Protein AF-A0A392TML6-F1 (afdb_monomer_lite)

Secondary structure (DSSP, 8-state):
-GGG---PPPHHHHHHHHHHHS-GGGHHHHHHHHHHS-GGG--HHHHHHHHHHHHHHHHHHHHHHTT--------------------

Sequence (87 aa):
GLKVLKKSYTTYDHVQKIQRCLPLVWRPTVTAIEEAKDLKKMILEVLISNLISHEMVLNVDAAAQKKSKSVALQSTKTSPKALKANL

Foldseek 3Di:
DPPPPPDDDDPLNVLVVVVVPDDPVCVVVVVVCVVVDPSVPDDPVVVVVSVVVVVVVVVVVVVVVVPPPDDPDDDDDDDDDDDDDDD

pLDDT: mean 75.72, std 14.26, range [39.09, 91.06]

Structure (mmCIF, N/CA/C/O backbone):
data_AF-A0A392TML6-F1
#
_entry.id   AF-A0A392TML6-F1
#
loop_
_atom_site.group_PDB
_atom_site.id
_atom_site.type_symbol
_atom_site.label_atom_id
_atom_site.label_alt_id
_atom_site.label_comp_id
_atom_site.label_asym_id
_atom_site.label_entity_id
_atom_site.label_seq_id
_atom_site.pdbx_PDB_ins_code
_atom_site.Cartn_x
_atom_site.Cartn_y
_atom_site.Cartn_z
_atom_site.occupancy
_atom_site.B_iso_or_equiv
_atom_site.auth_seq_id
_atom_site.auth_comp_id
_atom_site.auth_asym_id
_atom_site.auth_atom_id
_atom_site.pdbx_PDB_model_num
ATOM 1 N N . GLY A 1 1 ? -27.909 16.408 4.461 1.00 46.19 1 GLY A N 1
ATOM 2 C CA . GLY A 1 1 ? -26.686 16.828 5.181 1.00 46.19 1 GLY A CA 1
ATOM 3 C C . GLY A 1 1 ? -26.056 15.631 5.869 1.00 46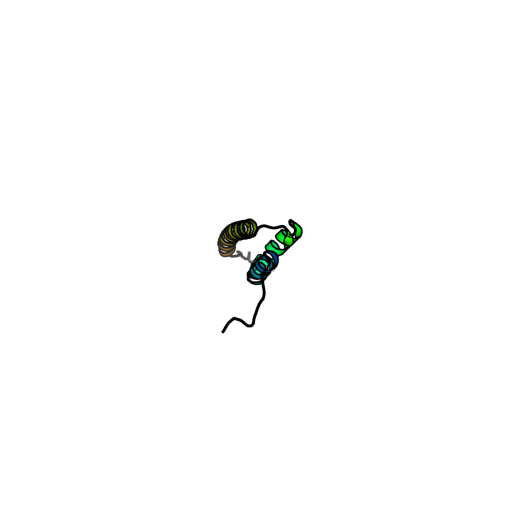.19 1 GLY A C 1
ATOM 4 O O . GLY A 1 1 ? -26.800 14.816 6.395 1.00 46.19 1 GLY A O 1
ATOM 5 N N . LEU A 1 2 ? -24.723 15.519 5.851 1.00 55.25 2 LEU A N 1
ATOM 6 C CA . LEU A 1 2 ? -23.869 14.371 6.241 1.00 55.25 2 LEU A CA 1
ATOM 7 C C . LEU A 1 2 ? -24.041 13.780 7.670 1.00 55.25 2 LEU A C 1
ATOM 9 O O . LEU A 1 2 ? -23.231 12.963 8.097 1.00 55.25 2 LEU A O 1
ATOM 13 N N . LYS A 1 3 ? -25.104 14.121 8.409 1.00 54.75 3 LYS A N 1
ATOM 14 C CA . LYS A 1 3 ? -25.381 13.632 9.773 1.00 54.75 3 LYS A CA 1
ATOM 15 C C . LYS A 1 3 ? -25.789 12.147 9.849 1.00 54.75 3 LYS A C 1
ATOM 17 O O . LYS A 1 3 ? -25.838 11.601 10.944 1.00 54.75 3 LYS A O 1
ATOM 22 N N . VAL A 1 4 ? -26.060 11.490 8.715 1.00 61.53 4 VAL A N 1
ATOM 23 C CA . VAL A 1 4 ? -26.587 10.108 8.645 1.00 61.53 4 VAL A CA 1
ATOM 24 C C . VAL A 1 4 ? -25.534 9.031 8.926 1.00 61.53 4 VAL A C 1
ATOM 26 O O . VAL A 1 4 ? -25.888 7.940 9.357 1.00 61.53 4 VAL A O 1
ATOM 29 N N . LEU A 1 5 ? -24.242 9.297 8.712 1.00 69.88 5 LEU A N 1
ATOM 30 C CA . LEU A 1 5 ? -23.273 8.198 8.671 1.00 69.88 5 LEU A CA 1
ATOM 31 C C . LEU A 1 5 ? -22.718 7.763 10.027 1.00 69.88 5 LEU A C 1
ATOM 33 O O . LEU A 1 5 ? -22.304 6.617 10.087 1.00 69.88 5 LEU A O 1
ATOM 37 N N . LYS A 1 6 ? -22.698 8.620 11.066 1.00 67.38 6 LYS A N 1
ATOM 38 C CA . LYS A 1 6 ? -22.262 8.348 12.466 1.00 67.38 6 LYS A CA 1
ATOM 39 C C . LYS A 1 6 ? -21.167 7.264 12.653 1.00 67.38 6 LYS A C 1
ATOM 41 O O . LYS A 1 6 ? -21.157 6.558 13.655 1.00 67.38 6 LYS A O 1
ATOM 46 N N . LYS A 1 7 ? -20.243 7.126 11.697 1.00 73.38 7 LYS A N 1
ATOM 47 C CA . LYS A 1 7 ? -19.199 6.098 11.664 1.00 73.38 7 LYS A CA 1
ATOM 48 C C . LYS A 1 7 ? -17.891 6.750 12.068 1.00 73.38 7 LYS A C 1
ATOM 50 O O . LYS A 1 7 ? -17.382 7.608 11.349 1.00 73.38 7 LYS A O 1
ATOM 55 N N . SER A 1 8 ? -17.374 6.352 13.219 1.00 78.00 8 SER A N 1
ATOM 56 C CA . SER A 1 8 ? -15.977 6.564 13.572 1.00 78.00 8 SER A CA 1
ATOM 57 C C . SER A 1 8 ? -15.122 5.575 12.781 1.00 78.00 8 SER A C 1
ATOM 59 O O . SER A 1 8 ? -15.453 4.394 12.697 1.00 78.00 8 SER A O 1
ATOM 61 N N . TYR A 1 9 ? -14.045 6.067 12.174 1.00 82.81 9 TYR A N 1
ATOM 62 C CA . TYR A 1 9 ? -13.048 5.232 11.511 1.00 82.81 9 TYR A CA 1
ATOM 63 C C . TYR A 1 9 ? -11.890 4.993 12.469 1.00 82.81 9 TYR A C 1
ATOM 65 O O . TYR A 1 9 ? -11.424 5.915 13.138 1.00 82.81 9 TYR A O 1
ATOM 73 N N . THR A 1 10 ? -11.443 3.747 12.545 1.00 87.31 10 THR A N 1
ATOM 74 C CA . THR A 1 10 ? -10.244 3.374 13.292 1.00 87.31 10 THR A CA 1
ATOM 75 C C . THR A 1 10 ? -9.000 3.557 12.423 1.00 87.31 10 THR A C 1
ATOM 77 O O . THR A 1 10 ? -9.082 3.606 11.194 1.00 87.31 10 THR A O 1
ATOM 80 N N . THR A 1 11 ? -7.815 3.599 13.034 1.00 85.62 11 THR A N 1
ATOM 81 C CA . THR A 1 11 ? -6.540 3.607 12.293 1.00 85.62 11 THR A CA 1
ATOM 82 C C . THR A 1 11 ? -6.449 2.434 11.318 1.00 85.62 11 THR A C 1
ATOM 84 O O . THR A 1 11 ? -6.012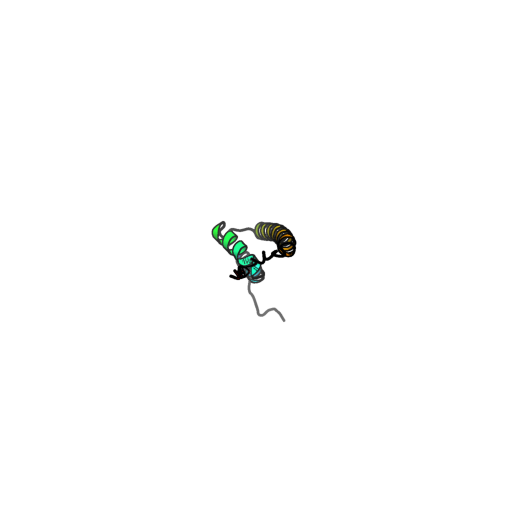 2.603 10.183 1.00 85.62 11 THR A O 1
ATOM 87 N N . TYR A 1 12 ? -6.941 1.263 11.724 1.00 85.12 12 TYR A N 1
ATOM 88 C CA . TYR A 1 12 ? -6.997 0.083 10.869 1.00 85.12 12 TYR A CA 1
ATOM 89 C C . TYR A 1 12 ? -7.894 0.289 9.639 1.00 85.12 12 TYR A C 1
ATOM 91 O O . TYR A 1 12 ? -7.508 -0.083 8.531 1.00 85.12 12 TYR A O 1
ATOM 99 N N . ASP A 1 13 ? -9.049 0.947 9.790 1.00 87.69 13 ASP A N 1
ATOM 100 C CA . ASP A 1 13 ? -9.922 1.259 8.651 1.00 87.69 13 ASP A CA 1
ATOM 101 C C . ASP A 1 13 ? -9.232 2.182 7.643 1.00 87.69 13 ASP A C 1
ATOM 103 O O . ASP A 1 13 ? -9.379 2.006 6.431 1.00 87.69 13 ASP A O 1
ATOM 107 N N . HIS A 1 14 ? -8.450 3.147 8.133 1.00 87.00 14 HIS A N 1
ATOM 108 C CA . HIS A 1 14 ? -7.654 4.028 7.283 1.00 87.00 14 HIS A CA 1
ATOM 109 C C . HIS A 1 14 ? -6.556 3.264 6.538 1.00 87.00 14 HIS A C 1
ATOM 111 O O . HIS A 1 14 ? -6.436 3.420 5.322 1.00 87.00 14 HIS A O 1
ATOM 117 N N . VAL A 1 15 ? -5.815 2.394 7.230 1.00 86.38 15 VAL A N 1
ATOM 118 C CA . VAL A 1 15 ? -4.788 1.524 6.630 1.00 86.38 15 VAL A CA 1
ATOM 119 C C . VAL A 1 15 ? -5.391 0.648 5.531 1.00 86.38 15 VAL A C 1
ATOM 121 O O . VAL A 1 15 ? -4.907 0.647 4.398 1.00 86.38 15 VAL A O 1
ATOM 124 N N . GLN A 1 16 ? -6.506 -0.025 5.822 1.00 86.81 16 GLN A N 1
ATOM 125 C CA . GLN A 1 16 ? -7.186 -0.889 4.859 1.00 86.81 16 GLN A CA 1
ATOM 126 C C . GLN A 1 16 ? -7.717 -0.093 3.657 1.00 86.81 16 GLN A C 1
ATOM 128 O O . GLN A 1 16 ? -7.674 -0.565 2.520 1.00 86.81 16 GLN A O 1
ATOM 133 N N . LYS A 1 17 ? -8.216 1.128 3.882 1.00 89.12 17 LYS A N 1
ATOM 134 C CA . LYS A 1 17 ? -8.680 2.000 2.800 1.00 89.12 17 LYS A CA 1
ATOM 135 C C . LYS A 1 17 ? -7.531 2.419 1.883 1.00 89.12 17 LYS A C 1
ATOM 137 O O . LYS A 1 17 ? -7.710 2.383 0.673 1.00 89.12 17 LYS A O 1
ATOM 142 N N . ILE A 1 18 ? -6.366 2.758 2.436 1.00 88.88 18 ILE A N 1
ATOM 143 C CA . ILE A 1 18 ? -5.175 3.115 1.650 1.00 88.88 18 ILE A CA 1
ATOM 144 C C . ILE A 1 18 ? -4.726 1.933 0.795 1.00 88.88 18 ILE A C 1
ATOM 146 O O . ILE A 1 18 ? -4.558 2.090 -0.410 1.00 88.88 18 ILE A O 1
ATOM 150 N N . GLN A 1 19 ? -4.612 0.742 1.385 1.00 85.25 19 GLN A N 1
ATOM 151 C CA . GLN A 1 19 ? -4.198 -0.452 0.647 1.00 85.25 19 GLN A CA 1
ATOM 152 C C . GLN A 1 19 ? -5.143 -0.797 -0.507 1.00 85.25 19 GLN A C 1
ATOM 154 O O . GLN A 1 19 ? -4.691 -1.141 -1.595 1.00 85.25 19 GLN A O 1
ATOM 159 N N . ARG A 1 20 ? -6.459 -0.649 -0.304 1.00 87.94 20 ARG A N 1
ATOM 160 C CA . ARG A 1 20 ? -7.463 -0.869 -1.360 1.00 87.94 20 ARG A CA 1
ATOM 161 C C . ARG A 1 20 ? -7.377 0.140 -2.505 1.00 87.94 20 ARG A C 1
ATOM 163 O O . ARG A 1 20 ? -7.827 -0.174 -3.602 1.00 87.94 20 ARG A O 1
ATOM 170 N N . CYS A 1 21 ? -6.842 1.332 -2.253 1.00 90.50 21 CYS A N 1
ATOM 171 C CA . CYS A 1 21 ? -6.671 2.372 -3.264 1.00 90.50 21 CYS A CA 1
ATOM 172 C C . CYS A 1 21 ? -5.356 2.242 -4.051 1.00 90.50 21 CYS A C 1
ATOM 174 O O . CYS A 1 21 ? -5.177 2.971 -5.026 1.00 90.50 21 CYS A O 1
ATOM 176 N N . LEU A 1 22 ? -4.437 1.352 -3.651 1.00 90.00 22 LEU A N 1
ATOM 177 C CA . LEU A 1 22 ? -3.163 1.174 -4.348 1.00 90.00 22 LEU A CA 1
ATOM 178 C C . LEU A 1 22 ? -3.350 0.439 -5.692 1.00 90.00 22 LEU A C 1
ATOM 180 O O . LEU A 1 22 ? -4.176 -0.475 -5.793 1.00 90.00 22 LEU A O 1
ATOM 184 N N . PRO A 1 23 ? -2.571 0.791 -6.734 1.00 88.00 23 PRO A N 1
ATOM 185 C CA . PRO A 1 23 ? -2.619 0.103 -8.022 1.00 88.00 23 PRO A CA 1
ATOM 186 C C . PRO A 1 23 ? -2.223 -1.378 -7.934 1.00 88.00 23 PRO A C 1
ATOM 188 O O . PRO A 1 23 ? -1.458 -1.786 -7.064 1.00 88.00 23 PRO A O 1
ATOM 191 N N . LEU A 1 24 ? -2.655 -2.182 -8.913 1.00 87.31 24 LEU A N 1
ATOM 192 C CA . LEU A 1 24 ? -2.397 -3.630 -8.966 1.00 87.31 24 LEU A CA 1
ATOM 193 C C . LEU A 1 24 ? -0.905 -4.002 -8.860 1.00 87.31 24 LEU A C 1
ATOM 195 O O . LEU A 1 24 ? -0.568 -5.010 -8.246 1.00 87.31 24 LEU A O 1
ATOM 199 N N . VAL A 1 25 ? -0.016 -3.174 -9.415 1.00 85.69 25 VAL A N 1
ATOM 200 C CA . VAL A 1 25 ? 1.441 -3.401 -9.387 1.00 85.69 25 VAL A CA 1
ATOM 201 C C . VAL A 1 25 ? 2.035 -3.365 -7.974 1.00 85.69 25 VAL A C 1
ATOM 203 O O . VAL A 1 25 ? 3.127 -3.874 -7.763 1.00 85.69 25 VAL A O 1
ATOM 206 N N . TRP A 1 26 ? 1.306 -2.817 -6.997 1.00 88.50 26 TRP A N 1
ATOM 207 C CA . TRP A 1 26 ? 1.715 -2.744 -5.593 1.00 88.50 26 TRP A CA 1
ATOM 208 C C . TRP A 1 26 ? 1.282 -3.958 -4.770 1.00 88.50 26 TRP A C 1
ATOM 210 O O . TRP A 1 26 ? 1.641 -4.051 -3.597 1.00 88.50 26 TRP A O 1
ATOM 220 N N . ARG A 1 27 ? 0.514 -4.898 -5.345 1.00 86.88 27 ARG A N 1
ATOM 221 C CA . ARG A 1 27 ? 0.034 -6.080 -4.610 1.00 86.88 27 ARG A CA 1
ATOM 222 C C . ARG A 1 27 ? 1.153 -6.894 -3.953 1.00 86.88 27 ARG A C 1
ATOM 224 O O . ARG A 1 27 ? 0.984 -7.191 -2.776 1.00 86.88 27 ARG A O 1
ATOM 231 N N . PRO A 1 28 ? 2.281 -7.204 -4.625 1.00 86.94 28 PRO A N 1
ATOM 232 C CA . PRO A 1 28 ? 3.364 -7.956 -3.989 1.00 86.94 28 PRO A CA 1
ATOM 233 C C . PRO A 1 28 ? 3.901 -7.259 -2.733 1.00 86.94 28 PRO A C 1
ATOM 235 O O . PRO A 1 28 ? 4.174 -7.900 -1.725 1.00 86.94 28 PRO A O 1
ATOM 238 N N . THR A 1 29 ? 3.984 -5.931 -2.764 1.00 84.56 29 THR A N 1
ATOM 239 C CA . THR A 1 29 ? 4.462 -5.103 -1.653 1.00 84.56 29 THR A CA 1
ATOM 240 C C . THR A 1 29 ? 3.461 -5.051 -0.511 1.00 84.56 29 THR A C 1
ATOM 242 O O . THR A 1 29 ? 3.853 -5.146 0.646 1.00 84.56 29 THR A O 1
ATOM 245 N N . VAL A 1 30 ? 2.167 -4.919 -0.819 1.00 84.94 30 VAL A N 1
ATOM 246 C CA . VAL A 1 30 ? 1.105 -4.970 0.195 1.00 84.94 30 VAL A CA 1
ATOM 247 C C . VAL A 1 30 ? 1.119 -6.326 0.900 1.00 84.94 30 VAL A C 1
ATOM 249 O O . VAL A 1 30 ? 1.121 -6.353 2.127 1.00 84.94 30 VAL A O 1
ATOM 252 N N . THR A 1 31 ? 1.237 -7.426 0.150 1.00 86.50 31 THR A N 1
ATOM 253 C CA . THR A 1 31 ? 1.357 -8.780 0.710 1.00 86.50 31 THR A CA 1
ATOM 254 C C . THR A 1 31 ? 2.606 -8.927 1.577 1.00 86.50 31 THR A C 1
ATOM 256 O O . THR A 1 31 ? 2.504 -9.386 2.708 1.00 86.50 31 THR A O 1
ATOM 259 N N . ALA A 1 32 ? 3.769 -8.454 1.122 1.00 86.12 32 ALA A N 1
ATOM 260 C CA . ALA A 1 32 ? 4.991 -8.500 1.925 1.00 86.12 32 ALA A CA 1
ATOM 261 C C . ALA A 1 32 ? 4.879 -7.675 3.223 1.00 86.12 32 ALA A C 1
ATOM 263 O O . ALA A 1 32 ? 5.402 -8.072 4.262 1.00 86.12 32 ALA A O 1
ATOM 264 N N . ILE A 1 33 ? 4.188 -6.529 3.190 1.00 83.56 33 ILE A N 1
ATOM 265 C CA . ILE A 1 33 ? 3.929 -5.712 4.386 1.00 83.56 33 ILE A CA 1
ATOM 266 C C . ILE A 1 33 ? 3.006 -6.455 5.360 1.00 83.56 33 ILE A C 1
ATOM 268 O O . ILE A 1 33 ? 3.272 -6.435 6.561 1.00 83.56 33 ILE A O 1
ATOM 272 N N . GLU A 1 34 ? 1.956 -7.104 4.852 1.00 82.75 34 GLU A N 1
ATOM 273 C CA . GLU A 1 34 ? 1.023 -7.927 5.634 1.00 82.75 34 GLU A CA 1
ATOM 274 C C . GLU A 1 34 ? 1.701 -9.143 6.275 1.00 82.75 34 GLU A C 1
ATOM 276 O O . GLU A 1 34 ? 1.418 -9.465 7.428 1.00 82.75 34 GLU A O 1
ATOM 281 N N . GLU A 1 35 ? 2.617 -9.794 5.556 1.00 83.00 35 GLU A N 1
ATOM 282 C CA . GLU A 1 35 ? 3.393 -10.934 6.053 1.00 83.00 35 GLU A CA 1
ATOM 283 C C . GLU A 1 35 ? 4.442 -10.513 7.090 1.00 83.00 35 GLU A C 1
ATOM 285 O O . GLU A 1 35 ? 4.638 -11.196 8.096 1.00 83.00 35 GLU A O 1
ATOM 290 N N . ALA A 1 36 ? 5.120 -9.381 6.873 1.00 81.50 36 ALA A N 1
ATOM 291 C CA . ALA A 1 36 ? 6.202 -8.926 7.741 1.00 81.50 36 ALA A CA 1
ATOM 292 C C . ALA A 1 36 ? 5.710 -8.258 9.033 1.00 81.50 36 ALA A C 1
ATOM 294 O O . ALA A 1 36 ? 6.421 -8.268 10.044 1.00 81.50 36 ALA A O 1
ATOM 295 N N . LYS A 1 37 ? 4.539 -7.607 9.010 1.00 79.00 37 LYS A N 1
ATOM 296 C CA . LYS A 1 37 ? 4.014 -6.847 10.150 1.00 79.00 37 LYS A CA 1
ATOM 297 C C . LYS A 1 37 ? 2.501 -6.974 10.267 1.00 79.00 37 LYS A C 1
ATOM 299 O O . LYS A 1 37 ? 1.758 -6.840 9.304 1.00 79.00 37 LYS A O 1
ATOM 304 N N . ASP A 1 38 ? 2.039 -7.092 11.508 1.00 77.56 38 ASP A N 1
ATOM 305 C CA . ASP A 1 38 ? 0.615 -7.032 11.825 1.00 77.56 38 ASP A CA 1
ATOM 306 C C . ASP A 1 38 ? 0.062 -5.621 11.542 1.00 77.56 38 ASP A C 1
ATOM 308 O O . ASP A 1 38 ? 0.369 -4.655 12.252 1.00 77.56 38 ASP A O 1
ATOM 312 N N . LEU A 1 39 ? -0.772 -5.504 10.502 1.00 74.75 39 LEU A N 1
ATOM 313 C CA . LEU A 1 39 ? -1.386 -4.247 10.056 1.00 74.75 39 LEU A CA 1
ATOM 314 C C . LEU A 1 39 ? -2.148 -3.517 11.163 1.00 74.75 39 LEU A C 1
ATOM 316 O O . LEU A 1 39 ? -2.227 -2.290 11.154 1.00 74.75 39 LEU A O 1
ATOM 320 N N . LYS A 1 40 ? -2.707 -4.253 12.130 1.00 73.12 40 LYS A N 1
ATOM 321 C CA . LYS A 1 40 ? -3.468 -3.665 13.243 1.00 73.12 40 LYS A CA 1
ATOM 322 C C . LYS A 1 40 ? -2.585 -2.904 14.228 1.00 73.12 40 LYS A C 1
ATOM 324 O O . LYS A 1 40 ? -3.094 -2.083 14.985 1.00 73.12 40 LYS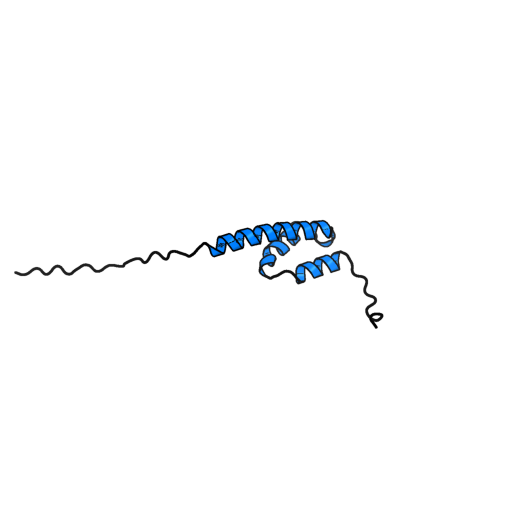 A O 1
ATOM 329 N N . LYS A 1 41 ? -1.279 -3.177 14.223 1.00 78.81 41 LYS A N 1
ATOM 330 C CA . LYS A 1 41 ? -0.285 -2.574 15.122 1.00 78.81 41 LYS A CA 1
ATOM 331 C C . LYS A 1 41 ? 0.593 -1.539 14.418 1.00 78.81 41 LYS A C 1
ATOM 333 O O . LYS A 1 41 ? 1.434 -0.917 15.062 1.00 78.81 41 LYS A O 1
ATOM 338 N N . MET A 1 42 ? 0.429 -1.361 13.107 1.00 81.50 42 MET A N 1
ATOM 339 C CA . MET A 1 42 ? 1.230 -0.429 12.323 1.00 81.50 42 MET A CA 1
ATOM 340 C C . MET A 1 42 ? 0.717 1.010 12.469 1.00 81.50 42 MET A C 1
ATOM 342 O O . MET A 1 42 ? -0.473 1.288 12.331 1.00 81.50 42 MET A O 1
ATOM 346 N N . ILE A 1 43 ? 1.645 1.938 12.706 1.00 86.62 43 ILE A N 1
ATOM 347 C CA . ILE A 1 43 ? 1.375 3.379 12.719 1.00 86.62 43 ILE A CA 1
ATOM 348 C C . ILE A 1 43 ? 1.237 3.875 11.276 1.00 86.62 43 ILE A C 1
ATOM 350 O O . ILE A 1 43 ? 2.019 3.500 10.400 1.00 86.62 43 ILE A O 1
ATOM 354 N N . LEU A 1 44 ? 0.264 4.753 11.037 1.00 86.06 44 LEU A N 1
ATOM 355 C CA . LEU A 1 44 ? -0.050 5.276 9.707 1.00 86.06 44 LEU A CA 1
ATOM 356 C C . LEU A 1 44 ? 1.143 5.979 9.036 1.00 86.06 44 LEU A C 1
ATOM 358 O O . LEU A 1 44 ? 1.382 5.778 7.850 1.00 86.06 44 LEU A O 1
ATOM 362 N N . GLU A 1 45 ? 1.925 6.752 9.791 1.00 86.88 45 GLU A N 1
ATOM 363 C CA . GLU A 1 45 ? 3.120 7.438 9.275 1.00 86.88 45 GLU A CA 1
ATOM 364 C C . GLU A 1 45 ? 4.184 6.464 8.756 1.00 86.88 45 GLU A C 1
ATOM 366 O O . GLU A 1 45 ? 4.815 6.717 7.728 1.00 86.88 45 GLU A O 1
ATOM 371 N N . VAL A 1 46 ? 4.344 5.318 9.425 1.00 87.44 46 VAL A N 1
ATOM 372 C CA . VAL A 1 46 ? 5.283 4.269 9.005 1.00 87.44 46 VAL A CA 1
ATOM 373 C C . VAL A 1 46 ? 4.804 3.623 7.708 1.00 87.44 46 VAL A C 1
ATOM 375 O O . VAL A 1 46 ? 5.608 3.394 6.808 1.00 87.44 46 VAL A O 1
ATOM 378 N N . LEU A 1 47 ? 3.496 3.375 7.578 1.00 87.69 47 LEU A N 1
ATOM 379 C CA . LEU A 1 47 ? 2.919 2.862 6.336 1.00 87.69 47 LEU A CA 1
ATOM 380 C C . LEU A 1 47 ? 3.173 3.826 5.172 1.00 87.69 47 LEU A C 1
ATOM 382 O O . LEU A 1 47 ? 3.644 3.400 4.123 1.00 87.69 47 LEU A O 1
ATOM 386 N N . ILE A 1 48 ? 2.889 5.116 5.362 1.00 88.62 48 ILE A N 1
ATOM 387 C CA . ILE A 1 48 ? 3.084 6.138 4.326 1.00 88.62 48 ILE A CA 1
ATOM 388 C C . ILE A 1 48 ? 4.559 6.221 3.928 1.00 88.62 48 ILE A C 1
ATOM 390 O O . ILE A 1 48 ? 4.868 6.201 2.739 1.00 88.62 48 ILE A O 1
ATOM 394 N N . SER A 1 49 ? 5.466 6.237 4.908 1.00 91.06 49 SER A N 1
ATOM 395 C CA . SER A 1 49 ? 6.912 6.252 4.659 1.00 91.06 49 SER A CA 1
ATOM 396 C C . SER A 1 49 ? 7.353 5.052 3.814 1.00 91.06 49 SER A C 1
ATOM 398 O O . SER A 1 49 ? 8.026 5.230 2.801 1.00 91.06 49 SER A O 1
ATOM 400 N N . ASN A 1 50 ? 6.901 3.842 4.165 1.00 89.06 50 ASN A N 1
ATOM 401 C CA . ASN A 1 50 ? 7.201 2.630 3.400 1.00 89.06 50 ASN A CA 1
ATOM 402 C C . ASN A 1 50 ? 6.664 2.696 1.964 1.00 89.06 50 ASN A C 1
ATOM 404 O O . ASN A 1 50 ? 7.349 2.273 1.031 1.00 89.06 50 ASN A O 1
ATOM 408 N N . LEU A 1 51 ? 5.447 3.218 1.780 1.00 89.62 51 LEU A N 1
ATOM 409 C CA . LEU A 1 51 ? 4.846 3.352 0.456 1.00 89.62 51 LEU A CA 1
ATOM 410 C C . LEU A 1 51 ? 5.644 4.328 -0.416 1.00 89.62 51 LEU A C 1
ATOM 412 O O . LEU A 1 51 ? 5.968 3.985 -1.548 1.00 89.62 51 LEU A O 1
ATOM 416 N N . ILE A 1 52 ? 6.038 5.486 0.117 1.00 90.25 52 ILE A N 1
ATOM 417 C CA . ILE A 1 52 ? 6.856 6.469 -0.613 1.00 90.25 52 ILE A CA 1
ATOM 418 C C . ILE A 1 52 ? 8.202 5.860 -1.027 1.00 90.25 52 ILE A C 1
ATOM 420 O O . ILE A 1 52 ? 8.618 5.997 -2.178 1.00 90.25 52 ILE A O 1
ATOM 424 N N . SER A 1 53 ? 8.879 5.144 -0.120 1.00 90.31 53 SER A N 1
ATOM 425 C CA . SER A 1 53 ? 10.141 4.469 -0.452 1.00 90.31 53 SER A CA 1
ATOM 426 C C . SER A 1 53 ? 9.964 3.446 -1.577 1.00 90.31 53 SER A C 1
ATOM 428 O O . SER A 1 53 ? 10.790 3.379 -2.485 1.00 90.31 53 SER A O 1
ATOM 430 N N . HIS A 1 54 ? 8.873 2.681 -1.555 1.00 88.88 54 HIS A N 1
ATOM 431 C CA . HIS A 1 54 ? 8.579 1.709 -2.603 1.00 88.88 54 HIS A CA 1
ATOM 432 C C . HIS A 1 54 ? 8.232 2.369 -3.948 1.00 88.88 54 HIS A C 1
ATOM 434 O O . HIS A 1 54 ? 8.633 1.868 -4.996 1.00 88.88 54 HIS A O 1
ATOM 440 N N . GLU A 1 55 ? 7.545 3.516 -3.938 1.00 90.69 55 GLU A N 1
ATOM 441 C CA . GLU A 1 55 ? 7.272 4.299 -5.150 1.00 90.69 55 GLU A CA 1
ATOM 442 C C . GLU A 1 55 ? 8.563 4.710 -5.858 1.00 90.69 55 GLU A C 1
ATOM 444 O O . GLU A 1 55 ? 8.682 4.561 -7.075 1.00 90.69 55 GLU A O 1
ATOM 449 N N . MET A 1 56 ? 9.548 5.193 -5.093 1.00 89.44 56 MET A N 1
ATOM 450 C CA . MET A 1 56 ? 10.840 5.603 -5.640 1.00 89.44 56 MET A CA 1
ATOM 451 C C . MET A 1 56 ? 11.551 4.442 -6.337 1.00 89.44 56 MET A C 1
ATOM 453 O O . MET A 1 56 ? 12.054 4.617 -7.447 1.00 89.44 56 MET A O 1
ATOM 457 N N . VAL A 1 57 ? 11.542 3.255 -5.725 1.00 88.12 57 VAL A N 1
ATOM 458 C CA . VAL A 1 57 ? 12.132 2.042 -6.313 1.00 88.12 57 VAL A CA 1
ATOM 459 C C . VAL A 1 57 ? 11.386 1.638 -7.584 1.00 88.12 57 VAL A C 1
ATOM 461 O O . VAL A 1 57 ? 12.013 1.473 -8.629 1.00 88.12 57 VAL A O 1
ATOM 464 N N . LEU A 1 58 ? 10.050 1.581 -7.543 1.00 86.88 58 LEU A N 1
ATOM 465 C CA . LEU A 1 58 ? 9.238 1.260 -8.720 1.00 86.88 58 LEU A CA 1
ATOM 466 C C . LEU A 1 58 ? 9.478 2.225 -9.881 1.00 86.88 58 LEU A C 1
ATOM 468 O O . LEU A 1 58 ? 9.476 1.804 -11.036 1.00 86.88 58 LEU A O 1
ATOM 472 N N . ASN A 1 59 ? 9.669 3.514 -9.604 1.00 85.12 59 ASN A N 1
ATOM 473 C CA . ASN A 1 59 ? 9.896 4.506 -10.647 1.00 85.12 59 ASN A CA 1
ATOM 474 C C . ASN A 1 59 ? 11.262 4.310 -11.330 1.00 85.12 59 ASN A C 1
ATOM 476 O O . ASN A 1 59 ? 11.372 4.425 -12.554 1.00 85.12 59 ASN A O 1
ATOM 480 N N . VAL A 1 60 ? 12.292 3.952 -10.556 1.00 85.75 60 VAL A N 1
ATOM 481 C CA . VAL A 1 60 ? 13.613 3.583 -11.088 1.00 85.75 60 VAL A CA 1
ATOM 482 C C . VAL A 1 60 ? 13.520 2.306 -11.926 1.00 85.75 60 VAL A C 1
ATOM 484 O O . VAL A 1 60 ? 13.990 2.288 -13.067 1.00 85.75 60 VAL A O 1
ATOM 487 N N . ASP A 1 61 ? 12.847 1.273 -11.419 1.00 81.25 61 ASP A N 1
ATOM 488 C CA . ASP A 1 61 ? 12.682 -0.003 -12.119 1.00 81.25 61 ASP A CA 1
ATOM 489 C C . ASP A 1 61 ? 11.857 0.146 -13.401 1.00 81.25 61 ASP A C 1
ATOM 491 O O . ASP A 1 61 ? 12.210 -0.403 -14.445 1.00 81.25 61 ASP A O 1
ATOM 495 N N . ALA A 1 62 ? 10.794 0.953 -13.377 1.00 79.06 62 ALA A N 1
ATOM 496 C CA . ALA A 1 62 ? 10.002 1.268 -14.561 1.00 79.06 62 ALA A CA 1
ATOM 497 C C . ALA A 1 62 ? 10.833 2.012 -15.623 1.00 79.06 62 ALA A C 1
ATOM 499 O O . ALA A 1 62 ? 10.685 1.758 -16.824 1.00 79.06 62 ALA A O 1
ATOM 500 N N . ALA A 1 63 ? 11.734 2.908 -15.207 1.00 73.44 63 ALA A N 1
ATOM 501 C CA . ALA A 1 63 ? 12.661 3.587 -16.110 1.00 73.44 63 ALA A CA 1
ATOM 502 C C . ALA A 1 63 ? 13.730 2.638 -16.686 1.00 73.44 63 ALA A C 1
ATOM 504 O O . ALA A 1 63 ? 14.143 2.814 -17.837 1.00 73.44 63 ALA A O 1
ATOM 505 N N . ALA A 1 64 ? 14.151 1.621 -15.929 1.00 68.12 64 ALA A N 1
ATOM 506 C CA . ALA A 1 64 ? 15.063 0.577 -16.392 1.00 68.12 64 ALA A CA 1
ATOM 507 C C . ALA A 1 64 ? 14.381 -0.401 -17.371 1.00 68.12 64 ALA A C 1
ATOM 509 O O . ALA A 1 64 ? 14.926 -0.692 -18.436 1.00 68.12 64 ALA A O 1
ATOM 510 N N . GLN A 1 65 ? 13.152 -0.833 -17.074 1.00 61.06 65 GLN A N 1
ATOM 511 C CA . GLN A 1 65 ? 12.346 -1.743 -17.903 1.00 61.06 65 GLN A CA 1
ATOM 512 C C . GLN A 1 65 ? 12.017 -1.160 -19.286 1.00 61.06 65 GLN A C 1
ATOM 514 O O . GLN A 1 65 ? 12.006 -1.879 -20.281 1.00 61.06 65 GLN A O 1
ATOM 519 N N . LYS A 1 66 ? 11.820 0.161 -19.405 1.00 58.75 66 LYS A N 1
ATOM 520 C CA . LYS A 1 66 ? 11.616 0.811 -20.717 1.00 58.75 66 LYS A CA 1
ATOM 521 C C . LYS A 1 66 ? 12.854 0.784 -21.626 1.00 58.75 66 LYS A C 1
ATOM 523 O O . LYS A 1 66 ? 12.731 1.074 -22.816 1.00 58.75 66 LYS A O 1
ATOM 528 N N . LYS A 1 67 ? 14.041 0.460 -21.097 1.00 58.19 67 LYS A N 1
ATOM 529 C CA . LYS A 1 67 ? 15.302 0.436 -21.856 1.00 58.19 67 LYS A CA 1
ATOM 530 C C . LYS A 1 67 ? 15.695 -0.957 -22.357 1.00 58.19 67 LYS A C 1
ATOM 532 O O . LYS A 1 67 ? 16.554 -1.042 -23.231 1.00 58.19 67 LYS A O 1
ATOM 537 N N . SER A 1 68 ? 15.050 -2.036 -21.909 1.00 58.56 68 SER A N 1
ATOM 538 C CA . SER A 1 68 ? 15.300 -3.388 -22.425 1.00 58.56 68 SER A CA 1
ATOM 539 C C . SER A 1 68 ? 14.456 -3.680 -23.673 1.00 58.56 68 SER A C 1
ATOM 541 O O . SER A 1 68 ? 13.518 -4.475 -23.668 1.00 58.56 68 SER A O 1
ATOM 543 N N . LYS A 1 69 ? 14.818 -3.061 -24.803 1.00 60.59 69 LYS A N 1
ATOM 544 C CA . LYS A 1 69 ? 14.427 -3.603 -26.112 1.00 60.59 69 LYS A CA 1
ATOM 545 C C . LYS A 1 69 ? 15.196 -4.908 -26.315 1.00 60.59 69 LYS A C 1
ATOM 547 O O . LYS A 1 69 ? 16.402 -4.890 -26.538 1.00 60.59 69 LYS A O 1
ATOM 552 N N . SER A 1 70 ? 14.490 -6.027 -26.189 1.00 63.53 70 SER A N 1
ATOM 553 C CA . SER A 1 70 ? 14.976 -7.364 -26.533 1.00 63.53 70 SER A CA 1
ATOM 554 C C . SER A 1 70 ? 15.567 -7.360 -27.948 1.00 63.53 70 SER A C 1
ATOM 556 O O . SER A 1 70 ? 14.864 -7.066 -28.917 1.00 63.53 70 SER A O 1
ATOM 558 N N . VAL A 1 71 ? 16.861 -7.658 -28.074 1.00 65.94 71 VAL A N 1
ATOM 559 C CA . VAL A 1 71 ? 17.486 -7.947 -29.368 1.00 65.94 71 VAL A CA 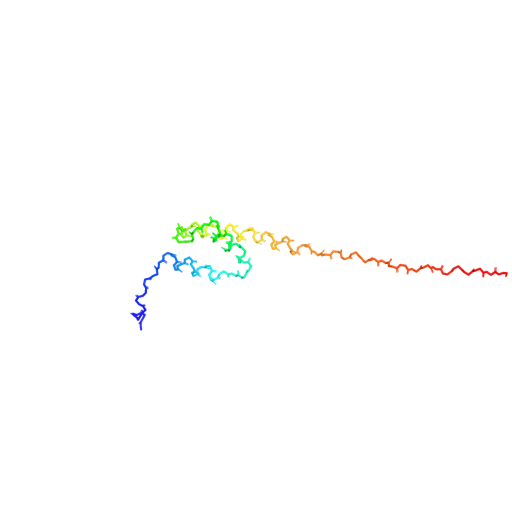1
ATOM 560 C C . VAL A 1 71 ? 17.226 -9.421 -29.648 1.00 65.94 71 VAL A C 1
ATOM 562 O O . VAL A 1 71 ? 17.895 -10.300 -29.110 1.00 65.94 71 VAL A O 1
ATOM 565 N 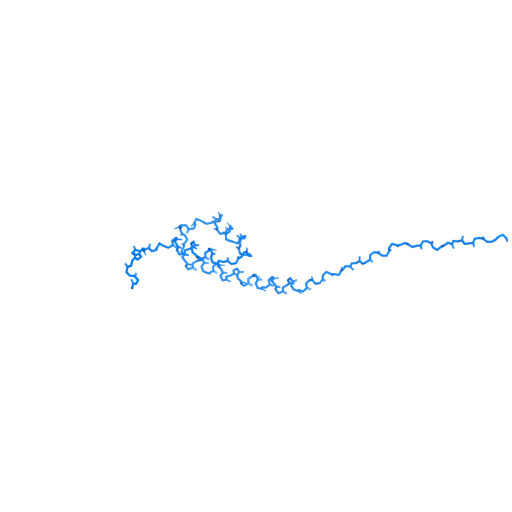N . ALA A 1 72 ? 16.211 -9.695 -30.465 1.00 67.94 72 ALA A N 1
ATOM 566 C CA . ALA A 1 72 ? 15.967 -11.034 -30.976 1.00 67.94 72 ALA A CA 1
ATOM 567 C C . ALA A 1 72 ? 17.131 -11.439 -31.897 1.00 67.94 72 ALA A C 1
ATOM 569 O O . ALA A 1 72 ? 17.324 -10.856 -32.965 1.00 67.94 72 ALA A O 1
ATOM 570 N N . LEU A 1 73 ? 17.910 -12.437 -31.480 1.00 65.44 73 LEU A N 1
ATOM 571 C CA . LEU A 1 73 ? 18.971 -13.029 -32.289 1.00 65.44 73 LEU A CA 1
ATOM 572 C C . LEU A 1 73 ? 18.308 -13.941 -33.332 1.00 65.44 73 LEU A C 1
ATOM 574 O O . LEU A 1 73 ? 17.853 -15.040 -33.017 1.00 65.44 73 LEU A O 1
ATOM 578 N N . GLN A 1 74 ? 18.186 -13.462 -34.570 1.00 65.38 74 GLN A N 1
ATOM 579 C CA . GLN A 1 74 ? 17.655 -14.270 -35.667 1.00 65.38 74 GLN A CA 1
ATOM 580 C C . GLN A 1 74 ? 18.672 -15.364 -36.010 1.00 65.38 74 GLN A C 1
ATOM 582 O O . GLN A 1 74 ? 19.743 -15.095 -36.548 1.00 65.38 74 GLN A O 1
ATOM 587 N N . SER A 1 75 ? 18.339 -16.608 -35.667 1.00 66.12 75 SER A N 1
ATOM 588 C CA . SER A 1 75 ? 19.113 -17.786 -36.052 1.00 66.12 75 SER A CA 1
ATOM 589 C C . SER A 1 75 ? 18.852 -18.087 -37.528 1.00 66.12 75 SER A C 1
ATOM 591 O O . SER A 1 75 ? 17.779 -18.570 -37.895 1.00 66.12 75 SER A O 1
ATOM 593 N N . THR A 1 76 ? 19.823 -17.791 -38.394 1.00 61.91 76 THR A N 1
ATOM 594 C CA . THR A 1 76 ? 19.788 -18.211 -39.796 1.00 61.91 76 THR A CA 1
ATOM 595 C C . THR A 1 76 ? 20.034 -19.717 -39.872 1.00 61.91 76 THR A C 1
ATOM 597 O O . THR A 1 76 ? 21.161 -20.205 -39.826 1.00 61.91 76 THR A O 1
ATOM 600 N N . LYS A 1 77 ? 18.951 -20.490 -39.976 1.00 55.84 77 LYS A N 1
ATOM 601 C CA . LYS A 1 77 ? 19.029 -21.914 -40.305 1.00 55.84 77 LYS A CA 1
ATOM 602 C C . LYS A 1 77 ? 19.329 -22.069 -41.801 1.00 55.84 77 LYS A C 1
ATOM 604 O O . LYS A 1 77 ? 18.496 -21.744 -42.636 1.00 55.84 77 LYS A O 1
ATOM 609 N N . THR A 1 78 ? 20.537 -22.550 -42.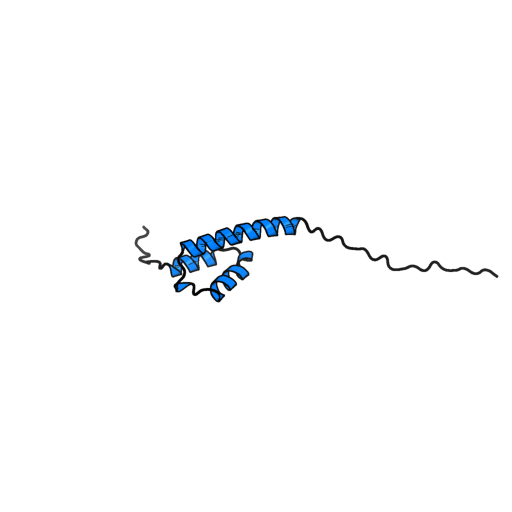086 1.00 51.97 78 THR A N 1
ATOM 610 C CA . THR A 1 78 ? 20.896 -23.562 -43.095 1.00 51.97 78 THR A CA 1
ATOM 611 C C . THR A 1 78 ? 20.276 -23.474 -44.498 1.00 51.97 78 THR A C 1
ATOM 613 O O . THR A 1 78 ? 19.109 -23.790 -44.700 1.00 51.97 78 THR A O 1
ATOM 616 N N . SER A 1 79 ? 21.131 -23.297 -45.512 1.00 57.75 79 SER A N 1
ATOM 617 C CA . SER A 1 79 ? 21.006 -24.087 -46.747 1.00 57.75 79 SER A CA 1
ATOM 618 C C . SER A 1 79 ? 22.391 -24.599 -47.177 1.00 57.75 79 SER A C 1
ATOM 620 O O . SER A 1 79 ? 23.288 -23.790 -47.422 1.00 57.75 79 SER A O 1
ATOM 622 N N . PRO A 1 80 ? 22.633 -25.924 -47.238 1.00 52.44 80 PRO A N 1
ATOM 623 C CA . PRO A 1 80 ? 23.803 -26.452 -47.917 1.00 52.44 80 PRO A CA 1
ATOM 624 C C . PRO A 1 80 ? 23.572 -26.299 -49.421 1.00 52.44 80 PRO A C 1
ATOM 626 O O . PRO A 1 80 ? 22.681 -26.906 -50.014 1.00 52.44 80 PRO A O 1
ATOM 629 N N . LYS A 1 81 ? 24.372 -25.426 -50.028 1.00 49.59 81 LYS A N 1
ATOM 630 C CA . LYS A 1 81 ? 24.437 -25.219 -51.472 1.00 49.59 81 LYS A CA 1
ATOM 631 C C . LYS A 1 81 ? 24.829 -26.545 -52.134 1.00 49.59 81 LYS A C 1
ATOM 633 O O . LYS A 1 81 ? 25.856 -27.127 -51.798 1.00 49.59 81 LYS A O 1
ATOM 638 N N . ALA A 1 82 ? 23.978 -27.015 -53.042 1.00 50.56 82 ALA A N 1
ATOM 639 C CA . ALA A 1 82 ? 24.158 -28.237 -53.814 1.00 50.56 82 ALA A CA 1
ATOM 640 C C . ALA A 1 82 ? 25.537 -28.285 -54.496 1.00 50.56 82 ALA A C 1
ATOM 642 O O . ALA A 1 82 ? 25.874 -27.409 -55.294 1.00 50.56 82 ALA A O 1
ATOM 643 N N . LEU A 1 83 ? 26.307 -29.337 -54.213 1.00 51.81 83 LEU A N 1
ATOM 644 C CA . LEU A 1 83 ? 27.472 -29.719 -55.003 1.00 51.81 83 LEU A CA 1
ATOM 645 C C . LEU A 1 83 ? 26.961 -30.422 -56.266 1.00 51.81 83 LEU A C 1
ATOM 647 O O . LEU A 1 83 ? 26.509 -31.563 -56.208 1.00 51.81 83 LEU A O 1
ATOM 651 N N . LYS A 1 84 ? 26.996 -29.733 -57.410 1.00 47.34 84 LYS A N 1
ATOM 652 C CA . LYS A 1 84 ? 26.858 -30.384 -58.716 1.00 47.34 84 LYS A CA 1
ATOM 653 C C . LYS A 1 84 ? 28.230 -30.906 -59.138 1.00 47.34 84 LYS A C 1
ATOM 655 O O . LYS A 1 84 ? 29.089 -30.119 -59.521 1.00 47.34 84 LYS A O 1
ATOM 660 N N . ALA A 1 85 ? 28.419 -32.219 -59.054 1.00 48.44 85 ALA A N 1
ATOM 661 C CA . ALA A 1 85 ? 29.454 -32.922 -59.799 1.00 48.44 85 ALA A CA 1
ATOM 662 C C . ALA A 1 85 ? 28.965 -33.098 -61.248 1.00 48.44 85 ALA A C 1
ATOM 664 O O . ALA A 1 85 ? 27.832 -33.535 -61.452 1.00 48.44 85 ALA A O 1
ATOM 665 N N . ASN A 1 86 ? 29.787 -32.735 -62.234 1.00 51.59 86 ASN A N 1
ATOM 666 C CA . ASN A 1 86 ? 29.617 -33.172 -63.620 1.00 51.59 86 ASN A CA 1
ATOM 667 C C . ASN A 1 86 ? 30.763 -34.131 -63.958 1.00 51.59 86 ASN A C 1
ATOM 669 O O . ASN A 1 86 ? 31.903 -33.880 -63.560 1.00 51.59 86 ASN A O 1
ATOM 673 N N . LEU A 1 87 ? 30.382 -35.223 -64.624 1.00 39.09 87 LEU A N 1
ATOM 674 C CA . LEU A 1 87 ? 31.213 -36.240 -65.267 1.00 39.09 87 LEU A CA 1
ATOM 675 C C . LEU A 1 87 ? 31.839 -35.679 -66.551 1.00 39.09 87 LEU A C 1
ATOM 677 O O . LEU A 1 87 ? 31.134 -34.892 -67.225 1.00 39.09 87 LEU A O 1
#

Radius of gyration: 27.74 Å; chains: 1; bounding box: 58×53×80 Å

Organism: NCBI:txid97028